Protein AF-A0A968JFU5-F1 (afdb_monomer_lite)

Radius of gyration: 10.96 Å; chains: 1; bounding box: 26×24×24 Å

Structure (mmCIF, N/CA/C/O backbone):
data_AF-A0A968JFU5-F1
#
_entry.id   AF-A0A968JFU5-F1
#
loop_
_atom_site.group_PDB
_atom_site.id
_atom_site.type_symbol
_atom_site.label_atom_id
_atom_site.label_alt_id
_atom_site.label_comp_id
_atom_site.label_asym_id
_atom_site.label_entity_id
_atom_site.label_seq_id
_atom_site.pdbx_PDB_ins_code
_atom_site.Cartn_x
_atom_site.Cartn_y
_atom_site.Cartn_z
_atom_s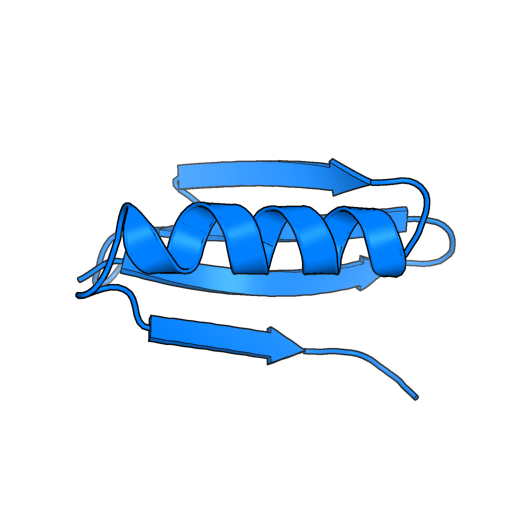ite.occupancy
_atom_site.B_iso_or_equiv
_atom_site.auth_seq_id
_atom_site.auth_comp_id
_atom_site.auth_asym_id
_atom_site.auth_atom_id
_atom_site.pdbx_PDB_model_num
ATOM 1 N N . MET A 1 1 ? -9.411 1.052 13.195 1.00 69.19 1 MET A N 1
ATOM 2 C CA . MET A 1 1 ? -7.951 1.008 12.962 1.00 69.19 1 MET A CA 1
ATOM 3 C C . MET A 1 1 ? -7.722 0.632 11.506 1.00 69.19 1 MET A C 1
ATOM 5 O O . MET A 1 1 ? -8.422 -0.253 11.027 1.00 69.19 1 MET A O 1
ATOM 9 N N . VAL A 1 2 ? -6.846 1.336 10.792 1.00 82.00 2 VAL A N 1
ATOM 10 C CA . VAL A 1 2 ? -6.485 1.036 9.394 1.00 82.00 2 VAL A CA 1
ATOM 11 C C . VAL A 1 2 ? -5.015 0.643 9.381 1.00 82.00 2 VAL A C 1
ATOM 13 O O . VAL A 1 2 ? -4.218 1.317 10.030 1.00 82.00 2 VAL A O 1
ATOM 16 N N . LEU A 1 3 ? -4.674 -0.441 8.691 1.00 83.31 3 LEU A N 1
ATOM 17 C CA . LEU A 1 3 ? -3.290 -0.844 8.457 1.00 83.31 3 LEU A CA 1
ATOM 18 C C . LEU A 1 3 ? -2.985 -0.626 6.979 1.00 83.31 3 LEU A C 1
ATOM 20 O O . LEU A 1 3 ? -3.718 -1.113 6.123 1.00 83.31 3 LEU A O 1
ATOM 24 N N . VAL A 1 4 ? -1.922 0.111 6.685 1.00 83.88 4 VAL A N 1
ATOM 25 C CA . VAL A 1 4 ? -1.416 0.269 5.323 1.00 83.88 4 VAL A CA 1
ATOM 26 C C . VAL A 1 4 ? -0.093 -0.467 5.234 1.00 83.88 4 VAL A C 1
ATOM 28 O O . VAL A 1 4 ? 0.819 -0.156 6.005 1.00 83.88 4 VAL A O 1
ATOM 31 N N . THR A 1 5 ? 0.011 -1.428 4.318 1.00 85.62 5 THR A N 1
ATOM 32 C CA . THR A 1 5 ? 1.277 -2.103 4.035 1.00 85.62 5 THR A CA 1
ATOM 33 C C . THR A 1 5 ? 1.719 -1.902 2.605 1.00 85.62 5 THR A C 1
ATOM 35 O O . THR A 1 5 ? 0.890 -1.796 1.705 1.00 85.62 5 THR A O 1
ATOM 38 N N . THR A 1 6 ? 3.025 -1.832 2.388 1.00 83.12 6 THR A N 1
ATOM 39 C CA . THR A 1 6 ? 3.612 -1.928 1.051 1.00 83.12 6 THR A CA 1
ATOM 40 C C . THR A 1 6 ? 4.298 -3.278 0.889 1.00 83.12 6 THR A C 1
ATOM 42 O O . THR A 1 6 ? 4.864 -3.784 1.857 1.00 83.12 6 THR A O 1
ATOM 45 N N . SER A 1 7 ? 4.204 -3.873 -0.301 1.00 83.81 7 SER A N 1
ATOM 46 C CA . SER A 1 7 ? 4.893 -5.116 -0.667 1.00 83.81 7 SER A CA 1
ATOM 47 C C . SER A 1 7 ? 5.501 -5.010 -2.066 1.00 83.81 7 SER A C 1
ATOM 49 O O . SER A 1 7 ? 4.995 -4.271 -2.913 1.00 83.81 7 SER A O 1
ATOM 51 N N . ASP A 1 8 ? 6.591 -5.730 -2.314 1.00 82.69 8 ASP A N 1
ATOM 52 C CA . ASP A 1 8 ? 7.201 -5.877 -3.636 1.00 82.69 8 ASP A CA 1
ATOM 53 C C . ASP A 1 8 ? 6.921 -7.272 -4.226 1.00 82.69 8 ASP A C 1
ATOM 55 O O . ASP A 1 8 ? 6.877 -8.280 -3.517 1.00 82.69 8 ASP A O 1
ATOM 59 N N . SER A 1 9 ? 6.704 -7.342 -5.542 1.00 79.94 9 SER A N 1
ATOM 60 C CA . SER A 1 9 ? 6.665 -8.603 -6.286 1.00 79.94 9 SER A CA 1
ATOM 61 C C . SER A 1 9 ? 7.233 -8.407 -7.688 1.00 79.94 9 SER A C 1
ATOM 63 O O . SER A 1 9 ? 6.648 -7.702 -8.511 1.00 79.94 9 SER A O 1
ATOM 65 N N . GLU A 1 10 ? 8.373 -9.057 -7.941 1.00 76.69 10 GLU A N 1
ATOM 66 C CA . GLU A 1 10 ? 9.133 -9.081 -9.200 1.00 76.69 10 GLU A CA 1
ATOM 67 C C . GLU A 1 10 ? 9.473 -7.695 -9.771 1.00 76.69 10 GLU A C 1
ATOM 69 O O . GLU A 1 10 ? 10.599 -7.230 -9.628 1.00 76.69 10 GLU A O 1
ATOM 74 N N . SER A 1 11 ? 8.511 -7.054 -10.441 1.00 81.44 11 SER A N 1
ATOM 75 C CA . SER A 1 11 ? 8.658 -5.761 -11.126 1.00 81.44 11 SER A CA 1
ATOM 76 C C . SER A 1 11 ? 7.711 -4.678 -10.603 1.00 81.44 11 SER A C 1
ATOM 78 O O . SER A 1 11 ? 7.810 -3.530 -11.027 1.00 81.44 11 SER A O 1
ATOM 80 N N . ASN A 1 12 ? 6.797 -5.027 -9.695 1.00 86.94 12 ASN A N 1
ATOM 81 C CA . ASN A 1 12 ? 5.745 -4.138 -9.222 1.00 86.94 12 ASN A CA 1
ATOM 82 C C . ASN A 1 12 ? 5.769 -3.992 -7.702 1.00 86.94 12 ASN A C 1
ATOM 84 O O . ASN A 1 12 ? 6.235 -4.855 -6.958 1.00 86.94 12 ASN A O 1
ATOM 88 N N . TRP A 1 13 ? 5.218 -2.872 -7.261 1.00 88.62 13 TRP A N 1
ATOM 89 C CA . TRP A 1 13 ? 5.081 -2.466 -5.876 1.00 88.62 13 TRP A CA 1
ATOM 90 C C . TRP A 1 13 ? 3.608 -2.302 -5.563 1.00 88.62 13 TRP A C 1
ATOM 92 O O . TRP A 1 13 ? 2.869 -1.686 -6.326 1.00 88.62 13 TRP A O 1
ATOM 102 N N . TYR A 1 14 ? 3.178 -2.817 -4.427 1.00 89.44 14 TYR A N 1
ATOM 103 C CA . TYR A 1 14 ? 1.782 -2.818 -4.036 1.00 89.44 14 TYR A CA 1
ATOM 104 C C . TYR A 1 14 ? 1.610 -2.062 -2.733 1.00 89.44 14 TYR A C 1
ATOM 106 O O . TYR A 1 14 ? 2.445 -2.152 -1.841 1.00 89.44 14 TYR A O 1
ATOM 114 N N . LEU A 1 15 ? 0.510 -1.326 -2.619 1.00 90.94 15 LEU A N 1
ATOM 115 C CA . LEU A 1 15 ? 0.039 -0.718 -1.384 1.00 90.94 15 LEU A CA 1
ATOM 116 C C . LEU A 1 15 ? -1.297 -1.356 -1.023 1.00 90.94 15 LEU A C 1
ATOM 118 O O . LEU A 1 15 ? -2.283 -1.217 -1.747 1.00 90.94 15 LEU A O 1
ATOM 122 N N . HIS A 1 16 ? -1.330 -2.045 0.104 1.00 91.50 16 HIS A N 1
ATOM 123 C CA . HIS A 1 16 ? -2.497 -2.713 0.647 1.00 91.50 16 HIS A CA 1
ATOM 124 C C . HIS A 1 16 ? -3.078 -1.890 1.791 1.00 91.50 16 HIS A C 1
ATOM 126 O O . HIS A 1 16 ? -2.358 -1.437 2.677 1.00 91.50 16 HIS A O 1
ATOM 132 N N . ILE A 1 17 ? -4.395 -1.715 1.793 1.00 89.19 17 ILE A N 1
ATOM 133 C CA . ILE A 1 17 ? -5.129 -1.026 2.853 1.00 89.19 17 ILE A CA 1
ATOM 134 C C . ILE A 1 17 ? -6.055 -2.040 3.505 1.00 89.19 17 ILE A C 1
ATOM 136 O O . ILE A 1 17 ? -6.944 -2.578 2.848 1.00 89.19 17 ILE A O 1
ATOM 140 N N . PHE A 1 18 ? -5.882 -2.269 4.799 1.00 89.94 18 PHE A N 1
ATOM 141 C CA . PHE A 1 18 ? -6.680 -3.188 5.601 1.00 89.94 18 PHE A CA 1
ATOM 142 C C . PHE A 1 18 ? -7.531 -2.425 6.607 1.00 89.94 18 PHE A C 1
ATOM 144 O O . PHE A 1 18 ? -7.113 -1.419 7.189 1.00 89.94 18 PHE A O 1
ATOM 151 N N . THR A 1 19 ? -8.722 -2.950 6.868 1.00 88.12 19 THR A N 1
ATOM 152 C CA . THR A 1 19 ? -9.530 -2.564 8.025 1.00 88.12 19 THR A CA 1
ATOM 153 C C . THR A 1 19 ? -9.153 -3.407 9.240 1.00 88.12 19 THR A C 1
ATOM 155 O O . THR A 1 19 ? -8.666 -4.528 9.105 1.00 88.12 19 THR A O 1
ATOM 158 N N . ALA A 1 20 ? -9.394 -2.879 10.441 1.00 80.00 20 ALA A N 1
ATOM 159 C CA . ALA A 1 20 ? -9.107 -3.569 11.698 1.00 80.00 20 ALA A CA 1
ATOM 160 C C . ALA A 1 20 ? -9.671 -4.998 11.714 1.00 80.00 20 ALA A C 1
ATOM 162 O O . ALA A 1 20 ? -10.862 -5.187 11.476 1.00 80.00 20 ALA A O 1
ATOM 163 N N . GLY A 1 21 ? -8.818 -5.976 12.026 1.00 81.50 21 GLY A N 1
ATOM 164 C CA . GLY A 1 21 ? -9.212 -7.382 12.151 1.00 81.50 21 GLY A CA 1
ATOM 165 C C . GLY A 1 21 ? -9.470 -8.107 10.826 1.00 81.50 21 GLY A C 1
ATOM 166 O O . GLY A 1 21 ? -9.919 -9.246 10.862 1.00 81.50 21 GLY A O 1
ATOM 167 N N . SER A 1 22 ? -9.201 -7.477 9.678 1.00 86.69 22 SER A N 1
ATOM 168 C CA . SER A 1 22 ? -9.315 -8.116 8.364 1.00 86.69 22 SER A CA 1
ATOM 169 C C . SER A 1 22 ? -7.959 -8.624 7.888 1.00 86.69 22 SER A C 1
ATOM 171 O O . SER A 1 22 ? -7.003 -7.855 7.813 1.00 86.69 22 SER A O 1
ATOM 173 N N . GLU A 1 23 ? -7.900 -9.897 7.506 1.00 85.38 23 GLU A N 1
ATOM 174 C CA . GLU A 1 23 ? -6.735 -10.499 6.843 1.00 85.38 23 GLU A CA 1
ATOM 175 C C . GLU A 1 23 ? -6.703 -10.190 5.341 1.00 85.38 23 GLU A C 1
ATOM 177 O O . GLU A 1 23 ? -5.654 -10.247 4.706 1.00 85.38 23 GLU A O 1
ATOM 182 N N . THR A 1 24 ? -7.848 -9.825 4.760 1.00 89.12 24 THR A N 1
ATOM 183 C CA . THR A 1 24 ? -7.947 -9.419 3.357 1.00 89.12 24 THR A CA 1
ATOM 184 C C . THR A 1 24 ? -7.852 -7.901 3.222 1.00 89.12 24 THR A C 1
ATOM 186 O O . THR A 1 24 ? -8.514 -7.183 3.986 1.00 89.12 24 THR A O 1
ATOM 189 N N . PRO A 1 25 ? -7.086 -7.381 2.249 1.00 89.12 25 PRO A N 1
ATOM 190 C CA . PRO A 1 25 ? -7.039 -5.950 2.001 1.00 89.12 25 PRO A CA 1
ATOM 191 C C . PRO A 1 25 ? -8.388 -5.460 1.467 1.00 89.12 25 PRO A C 1
ATOM 193 O O . PRO A 1 25 ? -8.968 -6.044 0.555 1.00 89.12 25 PRO A O 1
ATOM 196 N N . LEU A 1 26 ? -8.867 -4.342 2.012 1.00 90.06 26 LEU A N 1
ATOM 197 C CA . LEU A 1 26 ? -10.008 -3.598 1.479 1.00 90.06 26 LEU A CA 1
ATOM 198 C C . LEU A 1 26 ? -9.689 -3.037 0.087 1.00 90.06 26 LEU A C 1
ATOM 200 O O . LEU A 1 26 ? -10.569 -2.919 -0.765 1.00 90.06 26 LEU A O 1
ATOM 204 N N . ARG A 1 27 ? -8.430 -2.643 -0.128 1.00 90.69 27 ARG A N 1
ATOM 205 C CA . ARG A 1 27 ? -7.940 -2.115 -1.400 1.00 90.69 27 ARG A CA 1
ATOM 206 C C . ARG A 1 27 ? -6.467 -2.448 -1.586 1.00 90.69 27 ARG A C 1
ATOM 208 O O . ARG A 1 27 ? -5.692 -2.327 -0.643 1.00 90.69 27 ARG A O 1
ATOM 215 N N . THR A 1 28 ? -6.104 -2.780 -2.819 1.00 92.50 28 THR A N 1
ATOM 216 C CA . THR A 1 28 ? -4.717 -2.910 -3.271 1.00 92.50 28 THR A CA 1
ATOM 217 C C . THR A 1 28 ? -4.493 -1.932 -4.421 1.00 92.50 28 THR A C 1
ATOM 219 O O . THR A 1 28 ? -5.322 -1.851 -5.327 1.00 92.50 28 THR A O 1
ATOM 222 N N . LEU A 1 29 ? -3.408 -1.166 -4.360 1.00 91.69 29 LEU A N 1
ATOM 223 C CA . LEU A 1 29 ? -2.940 -0.279 -5.425 1.00 91.69 29 LEU A CA 1
ATOM 224 C C . LEU A 1 29 ? -1.600 -0.801 -5.933 1.00 91.69 29 LEU A C 1
ATOM 226 O O . LEU A 1 29 ? -0.756 -1.160 -5.121 1.00 91.69 29 LEU A O 1
ATOM 230 N N . GLU A 1 30 ? -1.417 -0.836 -7.245 1.00 93.56 30 GLU A N 1
ATOM 231 C CA . GLU A 1 30 ? -0.197 -1.309 -7.903 1.00 93.56 30 GLU A CA 1
ATOM 232 C C . GLU A 1 30 ? 0.587 -0.128 -8.490 1.00 93.56 30 GLU A C 1
ATOM 234 O O . GLU A 1 30 ? 0.004 0.822 -9.019 1.00 93.56 30 GLU A O 1
ATOM 239 N N . TYR A 1 31 ? 1.910 -0.199 -8.394 1.00 90.12 31 TYR A N 1
ATOM 240 C CA . TYR A 1 31 ? 2.863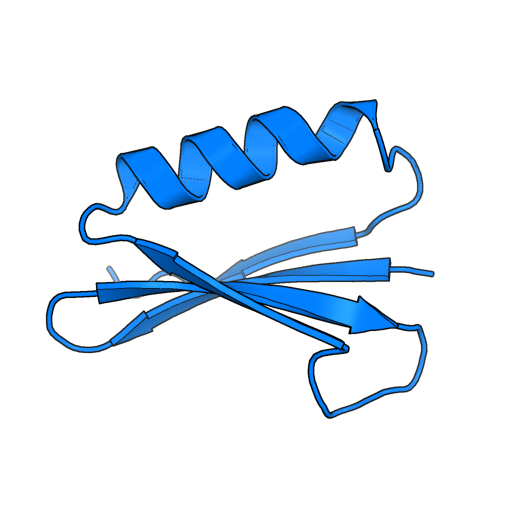 0.809 -8.838 1.00 90.12 31 TYR A CA 1
ATOM 241 C C . TYR A 1 31 ? 4.050 0.140 -9.529 1.00 90.12 31 TYR A C 1
ATOM 243 O O . TYR A 1 31 ? 4.575 -0.858 -9.047 1.00 90.12 31 TYR A O 1
ATOM 251 N N . SER A 1 32 ? 4.545 0.736 -10.612 1.00 89.19 32 SER A N 1
ATOM 252 C CA . SER A 1 32 ? 5.717 0.214 -11.332 1.00 89.19 32 SER A CA 1
ATOM 253 C C . SER A 1 32 ? 7.055 0.579 -10.675 1.00 89.19 32 SER A C 1
ATOM 255 O O . SER A 1 32 ? 8.084 0.009 -11.020 1.00 89.19 32 SER A O 1
ATOM 257 N N . HIS A 1 33 ? 7.072 1.526 -9.727 1.00 86.56 33 HIS A N 1
ATOM 258 C CA . HIS A 1 33 ? 8.292 1.956 -9.041 1.00 86.56 33 HIS A CA 1
ATOM 259 C C . HIS A 1 33 ? 8.088 2.081 -7.530 1.00 86.56 33 HIS A C 1
ATOM 261 O O . HIS A 1 33 ? 7.089 2.634 -7.064 1.00 86.56 33 HIS A O 1
ATOM 267 N N . ALA A 1 34 ? 9.116 1.697 -6.769 1.00 83.25 34 ALA A N 1
ATOM 268 C CA . ALA A 1 34 ? 9.147 1.812 -5.309 1.00 83.25 34 ALA A CA 1
ATOM 269 C C . ALA A 1 34 ? 8.849 3.235 -4.821 1.00 83.25 34 ALA A C 1
ATOM 271 O O . ALA A 1 34 ? 8.119 3.450 -3.856 1.00 83.25 34 ALA A O 1
ATOM 272 N N . ASN A 1 35 ? 9.410 4.233 -5.510 1.00 87.81 35 ASN A N 1
ATOM 273 C CA . ASN A 1 35 ? 9.236 5.633 -5.141 1.00 87.81 35 ASN A CA 1
ATOM 274 C C . ASN A 1 35 ? 7.791 6.114 -5.305 1.00 87.81 35 ASN A C 1
ATOM 276 O O . ASN A 1 35 ? 7.363 6.973 -4.535 1.00 87.81 35 ASN A O 1
ATOM 280 N N . ASP A 1 36 ? 7.036 5.562 -6.255 1.00 89.56 36 ASP A N 1
ATOM 281 C CA . ASP A 1 36 ? 5.632 5.924 -6.447 1.00 89.56 36 ASP A CA 1
ATOM 282 C C . ASP A 1 36 ? 4.773 5.349 -5.313 1.00 89.56 36 ASP A C 1
ATOM 284 O O . ASP A 1 36 ? 3.969 6.075 -4.723 1.00 89.56 36 ASP A O 1
ATOM 288 N N . ALA A 1 37 ? 5.031 4.098 -4.911 1.00 86.56 37 ALA A N 1
ATOM 289 C CA . ALA A 1 37 ? 4.391 3.483 -3.748 1.00 86.56 37 ALA A CA 1
ATOM 290 C C . ALA A 1 37 ? 4.699 4.254 -2.449 1.00 86.56 3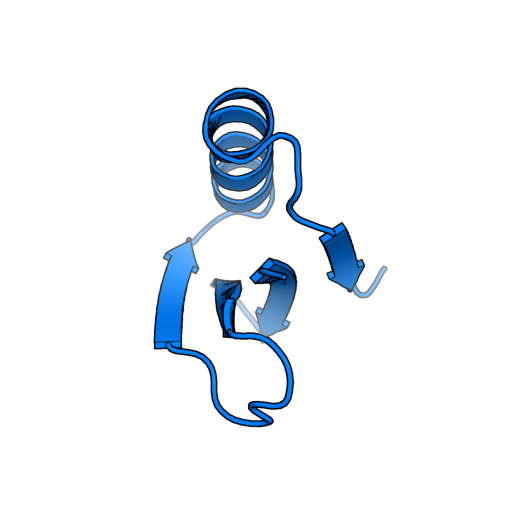7 ALA A C 1
ATOM 292 O O . ALA A 1 37 ? 3.785 4.586 -1.693 1.00 86.56 37 ALA A O 1
ATOM 293 N N . ARG A 1 38 ? 5.963 4.643 -2.220 1.00 85.31 38 ARG A N 1
ATOM 294 C CA . ARG A 1 38 ? 6.361 5.462 -1.055 1.00 85.31 38 ARG A CA 1
ATOM 295 C C . ARG A 1 38 ? 5.684 6.830 -1.038 1.00 85.31 38 ARG A C 1
ATOM 297 O O . ARG A 1 38 ? 5.215 7.278 0.007 1.00 85.31 38 ARG A O 1
ATOM 304 N N . ARG A 1 39 ? 5.603 7.501 -2.192 1.00 89.25 39 ARG A N 1
ATOM 305 C CA . ARG A 1 39 ? 4.897 8.787 -2.319 1.00 89.25 39 ARG A CA 1
ATOM 306 C C . ARG A 1 39 ? 3.414 8.642 -1.993 1.00 89.25 39 ARG A C 1
ATOM 308 O O . ARG A 1 39 ? 2.862 9.510 -1.320 1.00 89.25 39 ARG A O 1
ATOM 315 N N . ALA A 1 40 ? 2.787 7.546 -2.415 1.00 89.06 40 ALA A N 1
ATOM 316 C CA . ALA A 1 40 ? 1.400 7.258 -2.077 1.00 89.06 40 ALA A CA 1
ATOM 317 C C . ALA A 1 40 ? 1.202 7.037 -0.567 1.00 89.06 40 ALA A C 1
ATOM 319 O O . ALA A 1 40 ? 0.280 7.616 0.006 1.00 89.06 40 ALA A O 1
ATOM 320 N N . VAL A 1 41 ? 2.089 6.288 0.103 1.00 87.62 41 VAL A N 1
ATOM 321 C CA . VAL A 1 41 ? 2.065 6.144 1.574 1.00 87.62 41 VAL A CA 1
ATOM 322 C C . VAL A 1 41 ? 2.167 7.508 2.259 1.00 87.62 41 VAL A C 1
ATOM 324 O O . VAL A 1 41 ? 1.333 7.835 3.105 1.00 87.62 41 VAL A O 1
ATOM 327 N N . ALA A 1 42 ? 3.148 8.326 1.870 1.00 87.56 42 ALA A N 1
ATOM 328 C CA . ALA A 1 42 ? 3.362 9.649 2.455 1.00 87.56 42 ALA A CA 1
ATOM 329 C C . ALA A 1 42 ? 2.150 10.580 2.260 1.00 87.56 42 ALA A C 1
ATOM 331 O O . ALA A 1 42 ? 1.811 11.351 3.156 1.00 87.56 42 ALA A O 1
ATOM 332 N N . ALA A 1 43 ? 1.455 10.481 1.123 1.00 88.81 43 ALA A N 1
ATOM 333 C CA . ALA A 1 43 ? 0.224 11.228 0.868 1.00 88.81 43 ALA A CA 1
ATOM 334 C C . ALA A 1 43 ? -0.964 10.752 1.729 1.00 88.81 43 ALA A C 1
ATOM 336 O O . ALA A 1 43 ? -1.852 11.545 2.041 1.00 88.81 43 ALA A O 1
ATOM 337 N N . LEU A 1 44 ? -0.987 9.477 2.135 1.00 85.69 44 LEU A N 1
ATOM 338 C CA . LEU A 1 44 ? -2.052 8.896 2.960 1.00 85.69 44 LEU A CA 1
ATOM 339 C C . LEU A 1 44 ? -1.873 9.166 4.460 1.00 85.69 44 LEU A C 1
ATOM 341 O O . LEU A 1 44 ? -2.872 9.290 5.169 1.00 85.69 44 LEU A O 1
ATOM 345 N N . GLN A 1 45 ? -0.635 9.300 4.945 1.00 83.56 45 GLN A N 1
ATOM 346 C CA . GLN A 1 45 ? -0.327 9.599 6.352 1.00 83.56 45 GLN A CA 1
ATOM 347 C C . GLN A 1 45 ? -1.115 10.782 6.949 1.00 83.56 45 GLN A C 1
ATOM 349 O O . GLN A 1 45 ? -1.721 10.597 8.006 1.00 83.56 45 GLN 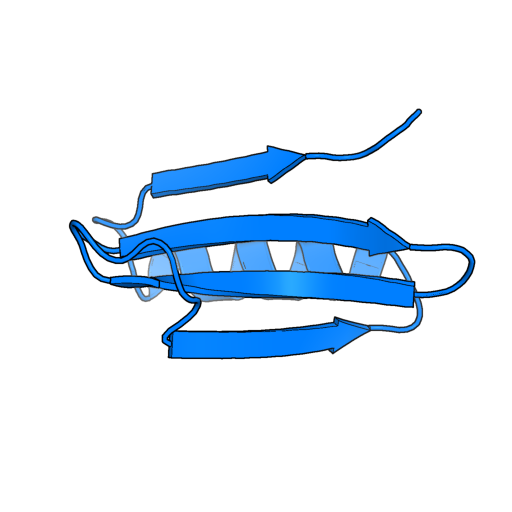A O 1
ATOM 354 N N . PRO A 1 46 ? -1.186 11.970 6.313 1.00 86.38 46 PRO A N 1
ATOM 355 C CA . PRO A 1 46 ? -1.938 13.094 6.874 1.00 86.38 46 PRO A CA 1
ATOM 356 C C . PRO A 1 46 ? -3.461 12.909 6.802 1.00 86.38 46 PRO A C 1
ATOM 358 O O . PRO A 1 46 ? -4.182 13.500 7.601 1.00 86.38 46 PRO A O 1
ATOM 361 N N . VAL A 1 47 ? -3.964 12.096 5.865 1.00 85.38 47 VAL A N 1
ATOM 362 C CA . VAL A 1 47 ? -5.406 11.823 5.706 1.00 85.38 47 VAL A CA 1
ATOM 363 C C . VAL A 1 47 ? -5.886 10.806 6.742 1.00 85.38 47 VAL A C 1
ATOM 365 O O . VAL A 1 47 ? -7.009 10.892 7.238 1.00 85.38 47 VAL A O 1
ATOM 368 N N . PHE A 1 48 ? -5.017 9.863 7.105 1.00 83.19 48 PHE A N 1
ATOM 369 C CA . PHE A 1 48 ? -5.298 8.807 8.068 1.00 83.19 48 PHE A CA 1
ATOM 370 C C . PHE A 1 48 ? -4.296 8.845 9.232 1.00 83.19 48 PHE A C 1
ATOM 372 O O . PHE A 1 48 ? -3.513 7.911 9.395 1.00 83.19 48 PHE A O 1
ATOM 379 N N . PRO A 1 49 ? -4.339 9.874 10.101 1.00 79.25 49 PRO 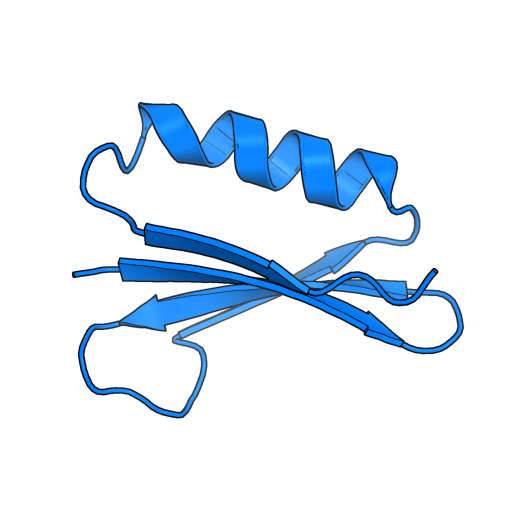A N 1
ATOM 380 C CA .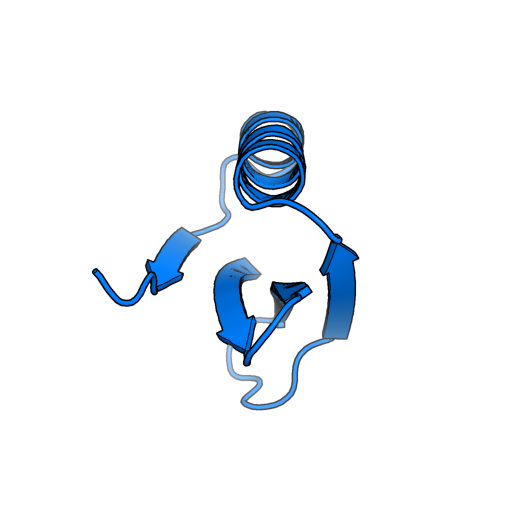 PRO A 1 49 ? -3.372 10.028 11.196 1.00 79.25 49 PRO A CA 1
ATOM 381 C C . PRO A 1 49 ? -3.455 8.908 12.246 1.00 79.25 49 PRO A C 1
ATOM 383 O O . PRO A 1 49 ? -2.532 8.713 13.025 1.00 79.25 49 PRO A O 1
ATOM 386 N N . GLN A 1 50 ? -4.568 8.169 12.266 1.00 83.38 50 GLN A N 1
ATOM 387 C CA . GLN A 1 50 ? -4.814 7.024 13.149 1.00 83.38 50 GLN A CA 1
ATOM 388 C C . GLN A 1 50 ? -4.454 5.678 12.487 1.00 83.38 50 GLN A C 1
ATOM 390 O O . GLN A 1 50 ? -4.701 4.620 13.071 1.00 83.38 50 GLN A O 1
ATOM 395 N N . ALA A 1 51 ? -3.983 5.686 11.234 1.00 83.31 51 ALA A N 1
ATOM 396 C CA . ALA A 1 51 ? -3.562 4.471 10.552 1.00 83.31 51 ALA A CA 1
ATOM 397 C C . ALA A 1 51 ? -2.171 4.046 11.026 1.00 83.31 51 ALA A C 1
ATOM 399 O O . ALA A 1 51 ? -1.280 4.867 11.236 1.00 83.31 51 ALA A O 1
ATOM 400 N N . SER A 1 52 ? -1.984 2.739 11.160 1.00 85.44 52 SER A N 1
ATOM 401 C CA . SER A 1 52 ? -0.662 2.146 11.309 1.00 85.44 52 SER A CA 1
ATOM 402 C C . SER A 1 52 ? -0.099 1.889 9.917 1.00 85.44 52 SER A C 1
ATOM 404 O O . SER A 1 52 ? -0.769 1.299 9.071 1.00 85.44 52 SER A O 1
ATOM 406 N N . PHE A 1 53 ? 1.129 2.329 9.679 1.00 82.19 53 PHE A N 1
ATOM 407 C CA . PHE A 1 53 ? 1.829 2.130 8.415 1.00 82.19 53 PHE A CA 1
ATOM 408 C C . PHE A 1 53 ? 2.962 1.136 8.658 1.00 82.19 53 PHE A C 1
ATOM 410 O O . PHE A 1 53 ? 3.758 1.329 9.575 1.00 82.19 53 PHE A O 1
ATOM 417 N N . SER A 1 54 ? 3.016 0.062 7.875 1.00 77.88 54 SER A N 1
ATOM 418 C CA . SER A 1 54 ? 4.074 -0.945 7.954 1.00 77.88 54 SER A CA 1
ATOM 419 C C . SER A 1 54 ? 4.609 -1.207 6.557 1.00 77.88 54 SER A C 1
ATOM 421 O O . SER A 1 54 ? 3.921 -1.748 5.703 1.00 77.88 54 SER A O 1
ATOM 423 N N . GLU A 1 55 ? 5.840 -0.793 6.315 1.00 73.19 55 GLU A N 1
ATOM 424 C CA . GLU A 1 55 ? 6.506 -1.000 5.038 1.00 73.19 55 GLU A CA 1
ATOM 425 C C . GLU A 1 55 ? 7.266 -2.338 5.080 1.00 73.19 55 GLU A C 1
ATOM 427 O O . GLU A 1 55 ? 8.099 -2.544 5.963 1.00 73.19 55 GLU A O 1
ATOM 432 N N . GLN A 1 56 ? 6.936 -3.269 4.176 1.00 64.69 56 GLN A N 1
ATOM 433 C CA . GLN A 1 56 ? 7.635 -4.549 4.016 1.00 64.69 56 GLN A CA 1
ATOM 434 C C . GLN A 1 56 ? 8.318 -4.560 2.649 1.00 64.69 56 GLN A C 1
ATOM 436 O O . GLN A 1 56 ? 7.726 -4.946 1.646 1.00 64.69 56 GLN A O 1
ATOM 441 N N . ILE A 1 57 ? 9.562 -4.089 2.626 1.00 59.78 57 ILE A N 1
ATOM 442 C CA . ILE A 1 57 ? 10.412 -4.057 1.434 1.00 59.78 57 ILE A CA 1
ATOM 443 C C . ILE A 1 57 ? 11.455 -5.163 1.564 1.00 59.78 57 ILE A C 1
ATOM 445 O O . ILE A 1 57 ? 12.117 -5.244 2.600 1.00 59.78 57 ILE A O 1
ATOM 449 N N . ARG A 1 58 ? 11.616 -6.006 0.539 1.00 54.97 58 ARG A N 1
ATOM 450 C CA . ARG A 1 58 ? 12.827 -6.825 0.391 1.00 54.97 58 ARG A CA 1
ATOM 451 C C . ARG A 1 58 ? 13.991 -5.936 -0.068 1.00 54.97 58 ARG A C 1
ATOM 453 O O . ARG A 1 58 ? 13.811 -5.152 -0.998 1.00 54.97 58 ARG A O 1
ATOM 460 N N . ASP A 1 59 ? 15.138 -6.043 0.610 1.00 53.59 59 ASP A N 1
ATOM 461 C CA . ASP A 1 59 ? 16.415 -5.436 0.178 1.00 53.59 59 ASP A CA 1
ATOM 462 C C . ASP A 1 59 ? 16.834 -5.925 -1.219 1.00 53.59 59 ASP A C 1
ATOM 464 O O . ASP A 1 59 ? 16.707 -7.148 -1.481 1.00 53.59 59 ASP A O 1
#

pLDDT: mean 83.72, std 8.32, range [53.59, 93.56]

Foldseek 3Di:
DKEWEWDDDDQKIKIFIDDPPDPHGPDIDIDRDPVVNVVVVVVCCVVCVVYHYDYDYDD

Sequence (59 aa):
MVLVTTSDSESNWYLHIFTAGSETPLRTLEYSHANDARRAVAALQPVFPQASFSEQIRD

Secondary structure (DSSP, 8-state):
-EEEEEEEETTEEEEEEEETT-SS-SEEEEESSHHHHHHHHHHHTTT-TT-EEEE----